Protein AF-A0A7S1GB64-F1 (afdb_monomer_lite)

Structure (mmCIF, N/CA/C/O backbone):
data_AF-A0A7S1GB64-F1
#
_entry.id   AF-A0A7S1GB64-F1
#
loop_
_atom_site.group_PDB
_atom_site.id
_atom_site.type_symbol
_atom_site.label_atom_id
_atom_site.label_alt_id
_atom_site.label_comp_id
_atom_site.label_asym_id
_atom_site.label_entity_id
_atom_site.label_seq_id
_atom_site.pdbx_PDB_ins_code
_atom_site.Cartn_x
_atom_site.Cartn_y
_atom_site.Cartn_z
_atom_site.occupancy
_atom_site.B_iso_or_equiv
_atom_site.auth_seq_id
_atom_site.auth_comp_id
_atom_site.auth_asym_id
_atom_site.auth_atom_id
_atom_site.pdbx_PDB_model_num
ATOM 1 N N . TYR A 1 1 ? -13.863 -10.642 17.517 1.00 61.84 1 TYR A N 1
ATOM 2 C CA . TYR A 1 1 ? -12.944 -9.817 16.713 1.00 61.84 1 TYR A CA 1
ATOM 3 C C . TYR A 1 1 ? -13.316 -10.030 15.257 1.00 61.84 1 TYR A C 1
ATOM 5 O O . TYR A 1 1 ? -13.452 -11.184 14.866 1.00 61.84 1 TYR A O 1
ATOM 13 N N . ILE A 1 2 ? -13.620 -8.955 14.530 1.00 81.31 2 ILE A N 1
ATOM 14 C CA . ILE A 1 2 ? -1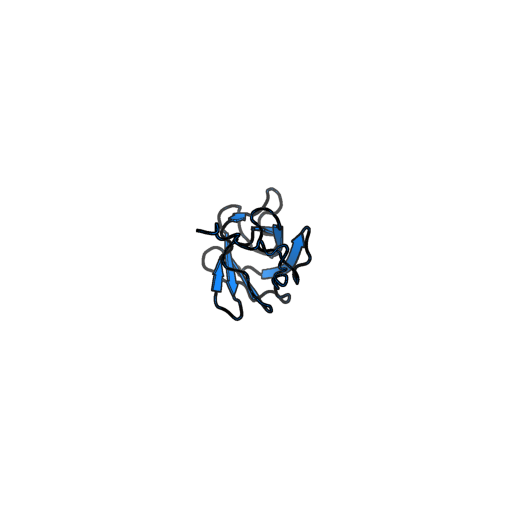4.154 -9.010 13.160 1.00 81.31 2 ILE A CA 1
ATOM 15 C C . ILE A 1 2 ? -12.980 -8.991 12.180 1.00 81.31 2 ILE A C 1
ATOM 17 O O . ILE A 1 2 ? -12.005 -8.283 12.426 1.00 81.31 2 ILE A O 1
ATOM 21 N N . LYS A 1 3 ? -13.083 -9.751 11.085 1.00 86.94 3 LYS A N 1
ATOM 22 C CA . LYS A 1 3 ? -12.036 -9.813 10.064 1.00 86.94 3 LYS A CA 1
ATOM 23 C C . LYS A 1 3 ? -11.821 -8.451 9.383 1.00 86.94 3 LYS A C 1
ATOM 25 O O . LYS A 1 3 ? -12.814 -7.765 9.103 1.00 86.94 3 LYS A O 1
ATOM 30 N N . PRO A 1 4 ? -10.566 -8.056 9.099 1.00 89.00 4 PRO A N 1
ATOM 31 C CA . PRO A 1 4 ? -10.293 -6.885 8.277 1.00 89.00 4 PRO A CA 1
ATOM 32 C C . PRO A 1 4 ? -10.839 -7.099 6.863 1.00 89.00 4 PRO A C 1
ATOM 34 O O . PRO A 1 4 ? -10.808 -8.212 6.334 1.00 89.00 4 PRO A O 1
ATOM 37 N N . ALA A 1 5 ? -11.348 -6.034 6.252 1.00 91.19 5 ALA A N 1
ATOM 38 C CA . ALA A 1 5 ? -11.854 -6.070 4.884 1.00 91.19 5 ALA A CA 1
ATOM 39 C C . ALA A 1 5 ? -11.291 -4.898 4.087 1.00 91.19 5 ALA A C 1
ATOM 41 O O . ALA A 1 5 ? -11.330 -3.762 4.556 1.00 91.19 5 ALA A O 1
ATOM 42 N N . ILE A 1 6 ? -10.784 -5.189 2.889 1.00 91.50 6 ILE A N 1
ATOM 43 C CA . ILE A 1 6 ? -10.232 -4.198 1.968 1.00 91.50 6 ILE A CA 1
ATOM 44 C C . ILE A 1 6 ? -11.351 -3.725 1.040 1.00 91.50 6 ILE A C 1
ATOM 46 O O . ILE A 1 6 ? -11.992 -4.536 0.375 1.00 91.50 6 ILE A O 1
ATOM 50 N N . SER A 1 7 ? -11.560 -2.414 0.981 1.00 92.75 7 SER A N 1
ATOM 51 C CA . SER A 1 7 ? -12.505 -1.767 0.067 1.00 92.75 7 SER A CA 1
ATOM 52 C C . SER A 1 7 ? -11.809 -1.271 -1.197 1.00 92.75 7 SER A C 1
ATOM 54 O O . SER A 1 7 ? -12.338 -1.426 -2.295 1.00 92.75 7 SER A O 1
ATOM 56 N N . SER A 1 8 ? -10.614 -0.691 -1.064 1.00 91.00 8 SER A N 1
ATOM 57 C CA . SER A 1 8 ? -9.828 -0.245 -2.214 1.00 91.00 8 SER A CA 1
ATOM 58 C C . SER A 1 8 ? -8.345 -0.185 -1.906 1.00 91.00 8 SER A C 1
ATOM 60 O O . SER A 1 8 ? -7.938 0.070 -0.774 1.00 91.00 8 SER A O 1
ATOM 62 N N . VAL A 1 9 ? -7.543 -0.356 -2.953 1.00 89.69 9 VAL A N 1
ATOM 63 C CA . VAL A 1 9 ? -6.105 -0.115 -2.910 1.00 89.69 9 VAL A CA 1
ATOM 64 C C . VAL A 1 9 ? -5.735 0.864 -4.010 1.00 89.69 9 VAL A C 1
ATOM 66 O O . VAL A 1 9 ? -6.131 0.693 -5.163 1.00 89.69 9 VAL A O 1
ATOM 69 N N . SER A 1 10 ? -4.973 1.887 -3.647 1.00 91.12 10 SER A N 1
ATOM 70 C CA . SER A 1 10 ? -4.421 2.869 -4.574 1.00 91.12 10 SER A CA 1
ATOM 71 C C . SER A 1 10 ? -2.961 3.163 -4.245 1.00 91.12 10 SER A C 1
ATOM 73 O O . SER A 1 10 ? -2.455 2.768 -3.196 1.00 91.12 10 SER A O 1
ATOM 75 N N . ALA A 1 11 ? -2.275 3.836 -5.161 1.00 89.12 11 ALA A N 1
ATOM 76 C CA . ALA A 1 11 ? -0.913 4.304 -4.974 1.00 89.12 11 ALA A CA 1
ATOM 77 C C . ALA A 1 11 ? -0.817 5.774 -5.401 1.00 89.12 11 ALA A C 1
ATOM 79 O O . ALA A 1 11 ? -1.622 6.248 -6.207 1.00 89.12 11 ALA A O 1
ATOM 80 N N . SER A 1 12 ? 0.135 6.501 -4.821 1.00 87.94 12 SER A N 1
ATOM 81 C CA . SER A 1 12 ? 0.428 7.897 -5.151 1.00 87.94 12 SER A CA 1
ATOM 82 C C . SER A 1 12 ? 1.931 8.159 -5.014 1.00 87.94 12 SER A C 1
ATOM 84 O O . SER A 1 12 ? 2.526 7.663 -4.056 1.00 87.94 12 SER A O 1
ATOM 86 N N . PRO A 1 13 ? 2.565 8.916 -5.932 1.00 85.56 13 PRO A N 1
ATOM 87 C CA . PRO A 1 13 ? 1.976 9.618 -7.081 1.00 85.56 13 PRO A CA 1
ATOM 88 C C . PRO A 1 13 ? 1.739 8.721 -8.309 1.00 85.56 13 PRO A C 1
ATOM 90 O O . PRO A 1 13 ? 1.128 9.151 -9.284 1.00 85.56 13 PRO A O 1
ATOM 93 N N . GLN A 1 14 ? 2.244 7.490 -8.288 1.00 87.12 14 GLN A N 1
ATOM 94 C CA . GLN A 1 14 ? 2.126 6.533 -9.387 1.00 87.12 14 GLN A CA 1
ATOM 95 C C . GLN A 1 14 ? 0.850 5.698 -9.254 1.00 87.12 14 GLN A C 1
ATOM 97 O O . GLN A 1 14 ? 0.402 5.458 -8.136 1.00 87.12 14 GLN A O 1
ATOM 102 N N . PRO A 1 15 ? 0.264 5.215 -10.361 1.00 88.88 15 PRO A N 1
ATOM 103 C CA . PRO A 1 15 ? -0.896 4.343 -10.280 1.00 88.88 15 PRO A CA 1
ATOM 104 C C . PRO A 1 15 ? -0.504 2.956 -9.742 1.00 88.88 15 PRO A C 1
ATOM 106 O O . PRO A 1 15 ? 0.629 2.502 -9.899 1.00 88.88 15 PRO A O 1
ATOM 109 N N . ILE A 1 16 ? -1.466 2.252 -9.137 1.00 86.94 16 ILE A N 1
ATOM 110 C CA . ILE A 1 16 ? -1.246 0.951 -8.473 1.00 86.94 16 ILE A CA 1
ATOM 111 C C . ILE A 1 16 ? -0.752 -0.155 -9.426 1.00 86.94 16 ILE A C 1
ATOM 113 O O . ILE A 1 16 ? -0.136 -1.122 -8.988 1.00 86.94 16 ILE A O 1
ATOM 117 N N . ASN A 1 17 ? -0.965 0.012 -10.733 1.00 88.12 17 ASN A N 1
ATOM 118 C CA . ASN A 1 17 ? -0.492 -0.885 -11.788 1.00 88.12 17 ASN A CA 1
ATOM 119 C C . ASN A 1 17 ? 0.852 -0.451 -12.424 1.00 88.12 17 ASN A C 1
ATOM 121 O O . ASN A 1 17 ? 1.212 -0.927 -13.502 1.00 88.12 17 ASN A O 1
ATOM 125 N N . ALA A 1 18 ? 1.569 0.499 -11.820 1.00 86.44 18 ALA A N 1
ATOM 126 C CA . ALA A 1 18 ? 2.912 0.900 -12.240 1.00 86.44 18 ALA A CA 1
ATOM 127 C C . ALA A 1 18 ? 3.704 1.500 -11.065 1.00 86.44 18 ALA A C 1
ATOM 129 O O . ALA A 1 18 ? 4.259 2.596 -11.170 1.00 86.44 18 ALA A O 1
ATOM 130 N N . VAL A 1 19 ? 3.743 0.787 -9.940 1.00 84.19 19 VAL A N 1
ATOM 131 C CA . VAL A 1 19 ? 4.460 1.213 -8.733 1.00 84.19 19 VAL A CA 1
ATOM 132 C C . VAL A 1 19 ? 5.968 1.135 -8.964 1.00 84.19 19 VAL A C 1
ATOM 134 O O . VAL A 1 19 ? 6.502 0.122 -9.421 1.00 84.19 19 VAL A O 1
ATOM 137 N N . GLY A 1 20 ? 6.671 2.221 -8.671 1.00 77.69 20 GLY A N 1
ATOM 138 C CA . GLY A 1 20 ? 8.123 2.291 -8.720 1.00 77.69 20 GLY A CA 1
ATOM 139 C C . GLY A 1 20 ? 8.762 1.600 -7.519 1.00 77.69 20 GLY A C 1
ATOM 140 O O . GLY A 1 20 ? 8.193 1.536 -6.434 1.00 77.69 20 GLY A O 1
ATOM 141 N N . THR A 1 21 ? 9.985 1.110 -7.703 1.00 72.62 21 THR A N 1
ATOM 142 C CA . THR A 1 21 ? 10.779 0.450 -6.652 1.00 72.62 21 THR A CA 1
ATOM 143 C C . THR A 1 21 ? 11.717 1.410 -5.913 1.00 72.62 21 THR A C 1
ATOM 145 O O . THR A 1 21 ? 12.553 0.981 -5.120 1.00 72.62 21 THR A O 1
ATOM 148 N N . GLN A 1 22 ? 11.623 2.717 -6.183 1.00 70.31 22 GLN A N 1
ATOM 149 C CA . GLN A 1 22 ? 12.471 3.716 -5.538 1.00 70.31 22 GLN A CA 1
ATOM 150 C C . GLN A 1 22 ? 12.057 3.935 -4.072 1.00 70.31 22 GLN A C 1
ATOM 152 O O . GLN A 1 22 ? 10.877 4.198 -3.818 1.00 70.31 22 GLN A O 1
ATOM 157 N N . PRO A 1 23 ? 13.013 3.898 -3.121 1.00 67.12 23 PRO A N 1
ATOM 158 C CA . PRO A 1 23 ? 12.746 4.225 -1.722 1.00 67.12 23 PRO A CA 1
ATOM 159 C C . PRO A 1 23 ? 12.081 5.597 -1.583 1.00 67.12 23 PRO A C 1
ATOM 161 O O . PRO A 1 23 ? 12.531 6.558 -2.209 1.00 67.12 23 PRO A O 1
ATOM 164 N N . GLY A 1 24 ? 11.025 5.689 -0.768 1.00 66.19 24 GLY A N 1
ATOM 165 C CA . GLY A 1 24 ? 10.320 6.946 -0.480 1.00 66.19 24 GLY A CA 1
ATOM 166 C C . GLY A 1 24 ? 9.596 7.575 -1.679 1.00 66.19 24 GLY A C 1
ATOM 167 O O . GLY A 1 24 ? 9.229 8.746 -1.627 1.00 66.19 24 GLY A O 1
ATOM 168 N N . GLY A 1 25 ? 9.423 6.832 -2.779 1.00 73.38 25 GLY A N 1
ATOM 169 C CA . GLY A 1 25 ? 8.849 7.357 -4.019 1.00 73.38 25 GLY A CA 1
ATOM 170 C C . GLY A 1 25 ? 7.346 7.132 -4.188 1.00 73.38 25 GLY A C 1
ATOM 171 O O . GLY A 1 25 ? 6.737 7.814 -5.006 1.00 73.38 25 GLY A O 1
ATOM 172 N N . THR A 1 26 ? 6.749 6.175 -3.468 1.00 82.12 26 THR A N 1
ATOM 173 C CA . THR A 1 26 ? 5.325 5.820 -3.603 1.00 82.12 26 THR A CA 1
ATOM 174 C C . THR A 1 26 ? 4.714 5.449 -2.263 1.00 82.12 26 THR A C 1
ATOM 176 O O . THR A 1 26 ? 5.251 4.610 -1.549 1.00 82.12 26 THR A O 1
ATOM 179 N N . THR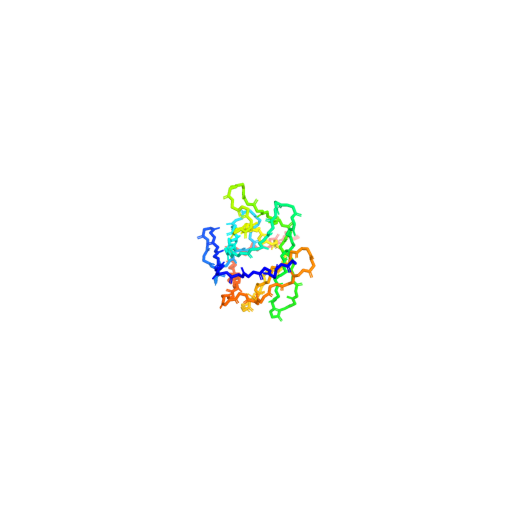 A 1 27 ? 3.543 6.001 -1.971 1.00 86.81 27 THR A N 1
ATOM 180 C CA . THR A 1 27 ? 2.702 5.575 -0.853 1.00 86.81 27 THR A CA 1
ATOM 181 C C . THR A 1 27 ? 1.545 4.746 -1.385 1.00 86.81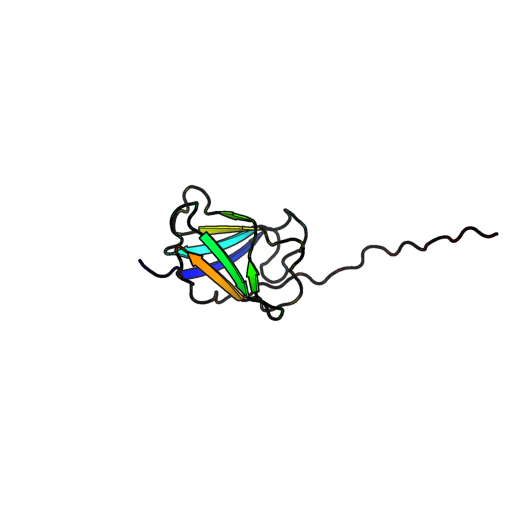 27 THR A C 1
ATOM 183 O O . THR A 1 27 ? 0.793 5.189 -2.255 1.00 86.81 27 THR A O 1
ATOM 186 N N . ILE A 1 28 ? 1.385 3.547 -0.840 1.00 87.25 28 ILE A N 1
ATOM 187 C CA . ILE A 1 28 ? 0.258 2.658 -1.094 1.00 87.25 28 ILE A CA 1
ATOM 188 C C . ILE A 1 28 ? -0.794 2.932 -0.029 1.00 87.25 28 ILE A C 1
ATOM 190 O O . ILE A 1 28 ? -0.511 2.877 1.165 1.00 87.25 28 ILE A O 1
ATOM 194 N N . ILE A 1 29 ? -2.007 3.237 -0.467 1.00 90.12 29 ILE A N 1
ATOM 195 C CA . ILE A 1 29 ? -3.142 3.562 0.390 1.00 90.12 29 ILE A CA 1
ATOM 196 C C . ILE A 1 29 ? -4.139 2.416 0.288 1.00 90.12 29 ILE A C 1
ATOM 198 O O . ILE A 1 29 ? -4.670 2.135 -0.789 1.00 90.12 29 ILE A O 1
ATOM 202 N N . ILE A 1 30 ? -4.393 1.767 1.418 1.00 89.69 30 ILE A N 1
ATOM 203 C CA . ILE A 1 30 ? -5.353 0.678 1.555 1.00 89.69 30 ILE A CA 1
ATOM 204 C C . ILE A 1 30 ? -6.509 1.204 2.400 1.00 89.69 30 ILE A C 1
ATOM 206 O O . ILE A 1 30 ? -6.338 1.507 3.579 1.00 89.69 30 ILE A O 1
ATOM 210 N N . ASP A 1 31 ? -7.684 1.313 1.796 1.00 91.75 31 ASP A N 1
ATOM 211 C CA . ASP A 1 31 ? -8.923 1.691 2.471 1.00 91.75 31 ASP A CA 1
ATOM 212 C C . ASP A 1 31 ? -9.769 0.457 2.749 1.00 91.75 31 ASP A C 1
ATOM 214 O O . ASP A 1 31 ? -9.819 -0.481 1.947 1.00 91.75 31 ASP A O 1
ATOM 218 N N . GLY A 1 32 ? -10.468 0.461 3.876 1.00 91.38 32 GLY A N 1
ATOM 219 C CA . GLY A 1 32 ? -11.238 -0.688 4.311 1.00 91.38 32 GLY A CA 1
ATOM 220 C C . GLY A 1 32 ? -11.901 -0.502 5.663 1.00 91.38 32 GLY A C 1
ATOM 221 O O . GLY A 1 32 ? -12.296 0.597 6.045 1.00 91.38 32 GLY A O 1
ATOM 222 N N . THR A 1 33 ? -12.079 -1.613 6.371 1.00 91.31 33 THR A N 1
ATOM 223 C CA . THR A 1 33 ? -12.714 -1.646 7.692 1.00 91.31 33 THR A CA 1
ATOM 224 C C . THR A 1 33 ? -12.020 -2.642 8.610 1.00 91.31 33 THR A C 1
ATOM 226 O O . THR A 1 33 ? -11.380 -3.596 8.160 1.00 91.31 33 THR A O 1
ATOM 229 N N . ASN A 1 34 ? -12.193 -2.440 9.919 1.00 88.81 34 ASN A N 1
ATOM 230 C CA . ASN A 1 34 ? -11.637 -3.281 10.980 1.00 88.81 34 ASN A CA 1
ATOM 231 C C . ASN A 1 34 ? -10.100 -3.372 10.961 1.00 88.81 34 ASN A C 1
ATOM 233 O O . ASN A 1 34 ? -9.539 -4.363 11.419 1.00 88.81 34 ASN A O 1
ATOM 237 N N . PHE A 1 35 ? -9.406 -2.328 10.493 1.00 86.00 35 PHE A N 1
ATOM 238 C CA . PHE A 1 35 ? -7.935 -2.289 10.489 1.00 86.00 35 PHE A CA 1
ATOM 239 C C . PHE A 1 35 ? -7.298 -2.081 11.868 1.00 86.00 35 PHE A C 1
ATOM 241 O O . PHE A 1 35 ? -6.086 -2.172 12.015 1.00 86.00 35 PHE A O 1
ATOM 248 N N . GLY A 1 36 ? -8.112 -1.866 12.901 1.00 79.56 36 GLY A N 1
ATOM 249 C CA . GLY A 1 36 ? -7.616 -1.697 14.262 1.00 79.56 36 GLY A CA 1
ATOM 250 C C . GLY A 1 36 ? -6.951 -0.334 14.518 1.00 79.56 36 GLY A C 1
ATOM 251 O O . GLY A 1 36 ? -7.032 0.571 13.683 1.00 79.56 36 GLY A O 1
ATOM 252 N N . PRO A 1 37 ? -6.362 -0.168 15.715 1.00 78.94 37 PRO A N 1
ATOM 253 C CA . PRO A 1 37 ? -5.619 1.028 16.102 1.00 78.94 37 PRO A CA 1
ATOM 254 C C . PRO A 1 37 ? -4.228 1.071 15.450 1.00 78.94 37 PRO A C 1
ATOM 256 O O . PRO A 1 37 ? -3.792 0.107 14.821 1.00 78.94 37 PRO A O 1
ATOM 259 N N . ARG A 1 38 ? -3.518 2.186 15.653 1.00 68.31 38 ARG A N 1
ATOM 260 C CA . ARG A 1 38 ? -2.290 2.563 14.936 1.00 68.31 38 ARG A CA 1
ATOM 261 C C . ARG A 1 38 ? -1.199 1.491 14.824 1.00 68.31 38 ARG A C 1
ATOM 263 O O . ARG A 1 38 ? -0.591 1.377 13.766 1.00 68.31 38 ARG A O 1
ATOM 270 N N . ASP A 1 39 ? -1.024 0.677 15.862 1.00 66.06 39 ASP A N 1
ATOM 271 C CA . ASP A 1 39 ? 0.081 -0.287 15.972 1.00 66.06 39 ASP A CA 1
ATOM 272 C C . ASP A 1 39 ? -0.329 -1.748 15.691 1.00 66.06 39 ASP A C 1
ATOM 274 O O . ASP A 1 39 ? 0.434 -2.677 15.947 1.00 66.06 39 ASP A O 1
ATOM 278 N N . ALA A 1 40 ? -1.554 -1.993 15.211 1.00 62.62 40 ALA A N 1
ATOM 279 C CA . ALA A 1 40 ? -2.108 -3.349 15.119 1.00 62.62 40 ALA A CA 1
ATOM 280 C C . ALA A 1 40 ? -1.878 -4.063 13.772 1.00 62.62 40 ALA A C 1
ATOM 282 O O . ALA A 1 40 ? -2.356 -5.190 13.598 1.00 62.62 40 ALA A O 1
ATOM 283 N N . VAL A 1 41 ? -1.202 -3.423 12.813 1.00 65.50 41 VAL A N 1
ATOM 284 C CA . VAL A 1 41 ? -1.277 -3.804 11.395 1.00 65.50 41 VAL A CA 1
ATOM 285 C C . VAL A 1 41 ? 0.036 -4.385 10.877 1.00 65.50 41 VAL A C 1
ATOM 287 O O . VAL A 1 41 ? 1.069 -3.723 10.885 1.00 65.50 41 VAL A O 1
ATOM 290 N N . ALA A 1 42 ? -0.036 -5.599 10.330 1.00 64.50 42 ALA A N 1
ATOM 291 C CA . ALA A 1 42 ? 0.990 -6.181 9.473 1.00 64.50 42 ALA A CA 1
ATOM 292 C C . ALA A 1 42 ? 0.376 -6.459 8.091 1.00 64.50 42 ALA A C 1
ATOM 294 O O . ALA A 1 42 ? -0.642 -7.139 7.985 1.00 64.50 42 ALA A O 1
ATOM 295 N N . ASN A 1 43 ? 0.970 -5.956 7.008 1.00 66.88 43 ASN A N 1
ATOM 296 C CA . ASN A 1 43 ? 0.433 -6.177 5.660 1.00 66.88 43 ASN A CA 1
ATOM 297 C C . ASN A 1 43 ? 1.284 -7.171 4.887 1.00 66.88 43 ASN A C 1
ATOM 299 O O . ASN A 1 43 ? 2.513 -7.076 4.871 1.00 66.88 43 ASN A O 1
ATOM 303 N N . VAL A 1 44 ? 0.607 -8.112 4.234 1.00 63.97 44 VAL A N 1
ATOM 304 C CA . VAL A 1 44 ? 1.234 -9.161 3.436 1.00 63.97 44 VAL A CA 1
ATOM 305 C C . VAL A 1 44 ? 0.765 -8.999 2.003 1.00 63.97 44 VAL A C 1
ATOM 307 O O . VAL A 1 44 ? -0.427 -9.060 1.694 1.00 63.97 44 VAL A O 1
ATOM 310 N N . VAL A 1 45 ? 1.722 -8.796 1.115 1.00 66.31 45 VAL A N 1
ATOM 311 C CA . VAL A 1 45 ? 1.497 -8.731 -0.318 1.00 66.31 45 VAL A CA 1
ATOM 312 C C . VAL A 1 45 ? 1.985 -10.035 -0.908 1.00 66.31 45 VAL A C 1
ATOM 314 O O . VAL A 1 45 ? 3.116 -10.456 -0.681 1.00 66.31 45 VAL A O 1
ATOM 317 N N . THR A 1 46 ? 1.128 -10.710 -1.653 1.00 61.47 46 THR A N 1
ATOM 318 C CA . THR A 1 46 ? 1.456 -11.984 -2.276 1.00 61.47 46 THR A CA 1
ATOM 319 C C . THR A 1 46 ? 1.477 -11.815 -3.779 1.00 61.47 46 THR A C 1
ATOM 321 O O . THR A 1 46 ? 0.456 -11.586 -4.418 1.00 61.47 46 THR A O 1
ATOM 324 N N . GLY A 1 47 ? 2.671 -11.930 -4.340 1.00 62.06 47 GLY A N 1
ATOM 325 C CA . GLY A 1 47 ? 2.940 -11.851 -5.760 1.00 62.06 47 GLY A CA 1
ATOM 326 C C . GLY A 1 47 ? 3.050 -13.188 -6.462 1.00 62.06 47 GLY A C 1
ATOM 327 O O . GLY A 1 47 ? 3.217 -14.232 -5.833 1.00 62.06 47 GLY A O 1
ATOM 328 N N . ALA A 1 48 ? 3.110 -13.130 -7.794 1.00 55.16 48 ALA A N 1
ATOM 329 C CA . ALA A 1 48 ? 3.492 -14.269 -8.632 1.00 55.16 48 ALA A CA 1
ATOM 330 C C . ALA A 1 48 ? 4.884 -14.839 -8.275 1.00 55.16 48 ALA A C 1
ATOM 332 O O . ALA A 1 48 ? 5.167 -16.003 -8.549 1.00 55.16 48 ALA A O 1
ATOM 333 N N . TYR A 1 49 ? 5.738 -14.028 -7.644 1.00 59.41 49 TYR A N 1
ATOM 334 C CA . TYR A 1 49 ? 7.111 -14.375 -7.265 1.00 59.41 49 TYR A CA 1
ATOM 335 C C . TYR A 1 49 ? 7.284 -14.649 -5.761 1.00 59.41 49 TYR A C 1
ATOM 337 O O . TYR A 1 49 ? 8.411 -14.749 -5.283 1.00 59.41 49 TYR A O 1
ATOM 345 N N . GLY A 1 50 ? 6.179 -14.799 -5.022 1.00 65.25 50 GLY A N 1
ATOM 346 C CA . GLY A 1 50 ? 6.171 -15.095 -3.590 1.00 65.25 50 GLY A CA 1
ATOM 347 C C . GLY A 1 50 ? 5.520 -14.002 -2.746 1.00 65.25 50 GLY A C 1
ATOM 348 O O . GLY A 1 50 ? 5.067 -12.975 -3.251 1.00 65.25 50 GLY A O 1
ATOM 349 N N . SER A 1 51 ? 5.455 -14.243 -1.438 1.00 68.56 51 SER A N 1
ATOM 350 C CA . SER A 1 51 ? 4.933 -13.275 -0.473 1.00 68.56 51 SER A CA 1
ATOM 351 C C . SER A 1 51 ? 6.038 -12.353 0.021 1.00 68.56 51 SER A C 1
ATOM 353 O O . SER A 1 51 ? 7.098 -12.816 0.438 1.00 68.56 51 SER A O 1
ATOM 355 N N . TYR A 1 52 ? 5.758 -11.059 0.024 1.00 71.50 52 TYR A N 1
ATOM 356 C CA . TYR A 1 52 ? 6.586 -10.026 0.618 1.00 71.50 52 TYR A CA 1
ATOM 357 C C . TYR A 1 52 ? 5.728 -9.137 1.518 1.00 71.50 52 TYR A C 1
ATOM 359 O O . TYR A 1 52 ? 4.526 -8.971 1.323 1.00 71.50 52 TYR A O 1
ATOM 367 N N . THR A 1 53 ? 6.337 -8.581 2.552 1.00 72.75 53 THR A N 1
ATOM 368 C CA . THR A 1 53 ? 5.667 -7.657 3.467 1.00 72.75 53 THR A CA 1
ATOM 369 C C . THR A 1 53 ? 6.106 -6.243 3.154 1.00 72.75 53 THR A C 1
ATOM 371 O O . THR A 1 53 ? 7.282 -6.003 2.885 1.00 72.75 53 THR A O 1
ATOM 374 N N . PHE A 1 54 ? 5.176 -5.298 3.210 1.00 74.50 54 PHE A N 1
ATOM 375 C CA . PHE A 1 54 ? 5.555 -3.893 3.237 1.00 74.50 54 PHE A CA 1
ATOM 376 C C . PHE A 1 54 ? 6.177 -3.579 4.597 1.00 74.50 54 PHE A C 1
ATOM 378 O O . PHE A 1 54 ? 5.561 -3.814 5.636 1.00 74.50 54 PHE A O 1
ATOM 385 N N . SER A 1 55 ? 7.412 -3.086 4.576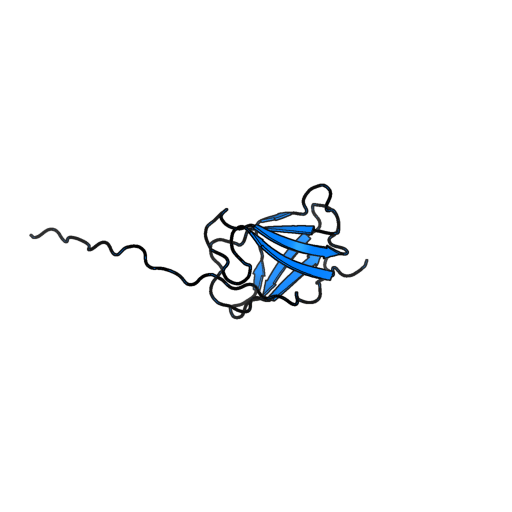 1.00 67.81 55 SER A N 1
ATOM 386 C CA . SER A 1 55 ? 8.232 -2.896 5.776 1.00 67.81 55 SER A CA 1
ATOM 387 C C . SER A 1 55 ? 7.828 -1.657 6.588 1.00 67.81 55 SER A C 1
ATOM 389 O O . SER A 1 55 ? 8.068 -1.612 7.791 1.00 67.81 55 SER A O 1
ATOM 391 N N . ALA A 1 56 ? 7.177 -0.674 5.960 1.00 75.88 56 ALA A N 1
ATOM 392 C CA . ALA A 1 56 ? 6.739 0.565 6.600 1.00 75.88 56 ALA A CA 1
ATOM 393 C C . ALA A 1 56 ? 5.244 0.786 6.358 1.00 75.88 56 ALA A C 1
ATOM 395 O O . ALA A 1 56 ? 4.861 1.452 5.401 1.00 75.88 56 ALA A O 1
ATOM 396 N N . CYS A 1 57 ? 4.403 0.194 7.208 1.00 80.56 57 CYS A N 1
ATOM 397 C CA . CYS A 1 57 ? 2.961 0.413 7.195 1.00 80.56 57 CYS A CA 1
ATOM 398 C C . CYS A 1 57 ? 2.494 1.059 8.493 1.00 80.56 57 CYS A C 1
ATOM 400 O O . CYS A 1 57 ? 2.825 0.582 9.575 1.00 80.56 57 CYS A O 1
ATOM 402 N N . GLU A 1 58 ? 1.661 2.084 8.380 1.00 84.62 58 GLU A N 1
ATOM 403 C CA . GLU A 1 58 ? 1.003 2.722 9.512 1.00 84.62 58 GLU A CA 1
ATOM 404 C C . GLU A 1 58 ? -0.464 3.029 9.208 1.00 84.62 58 GLU A C 1
ATOM 406 O O . GLU A 1 58 ? -0.886 3.150 8.057 1.00 84.62 58 GLU A O 1
ATOM 411 N N . VAL A 1 59 ? -1.259 3.180 10.262 1.00 85.12 59 VAL A N 1
ATOM 412 C CA . VAL A 1 59 ? -2.597 3.766 10.164 1.00 85.12 59 VAL A CA 1
ATOM 413 C C . VAL A 1 59 ? -2.463 5.260 10.474 1.00 85.12 59 VAL A C 1
ATOM 415 O O . VAL A 1 59 ? -2.076 5.611 11.594 1.00 85.12 59 VAL A O 1
ATOM 418 N N . PRO A 1 60 ? -2.745 6.162 9.518 1.00 84.75 60 PRO A N 1
ATOM 419 C CA . PRO A 1 60 ? -2.624 7.592 9.761 1.00 84.75 60 PRO A CA 1
ATOM 420 C C . PRO A 1 60 ? -3.640 8.057 10.815 1.00 84.75 60 PRO A C 1
ATOM 422 O O . PRO A 1 60 ? -4.748 7.525 10.917 1.00 84.75 60 PRO A O 1
ATOM 425 N N . ALA A 1 61 ? -3.264 9.073 11.596 1.00 84.19 61 ALA A N 1
ATOM 426 C CA . ALA A 1 61 ? -4.121 9.626 12.645 1.00 84.19 61 ALA A CA 1
ATOM 427 C C . ALA A 1 61 ? -5.458 10.130 12.072 1.00 84.19 61 ALA A C 1
ATOM 429 O O . ALA A 1 61 ? -5.472 10.834 11.059 1.00 84.19 61 ALA A O 1
ATOM 430 N N . GLY A 1 62 ? -6.569 9.789 12.730 1.00 84.62 62 GLY A N 1
ATOM 431 C CA . GLY A 1 62 ? -7.920 10.134 12.277 1.00 84.62 62 GLY A CA 1
ATOM 432 C C . GLY A 1 62 ? -8.512 9.181 11.232 1.00 84.62 62 GLY A C 1
ATOM 433 O O . GLY A 1 62 ? -9.641 9.398 10.794 1.00 84.62 62 GLY A O 1
ATOM 434 N N . PHE A 1 63 ? -7.780 8.136 10.834 1.00 84.75 63 PHE A N 1
ATOM 435 C CA . PHE A 1 63 ? -8.279 7.053 9.981 1.00 84.75 63 PHE A CA 1
ATOM 436 C C . PHE A 1 63 ? -8.170 5.683 10.655 1.00 84.75 63 PHE A C 1
ATOM 438 O O . PHE A 1 63 ? -8.053 4.644 9.992 1.00 84.75 63 PHE A O 1
ATOM 445 N N . GLU A 1 64 ? -8.222 5.668 11.985 1.00 84.62 64 GLU A N 1
ATOM 446 C CA . GLU A 1 64 ? -8.242 4.442 12.763 1.00 84.62 64 GLU A CA 1
ATOM 447 C C . GLU A 1 64 ? -9.314 3.495 12.209 1.00 84.62 64 GLU A C 1
ATOM 449 O O . GLU A 1 64 ? -10.406 3.909 11.808 1.00 84.62 64 GLU A O 1
ATOM 454 N N . HIS A 1 65 ? -8.986 2.206 12.143 1.00 85.88 65 HIS A N 1
ATOM 455 C CA . HIS A 1 65 ? -9.850 1.149 11.616 1.00 85.88 65 HIS A CA 1
ATOM 456 C C . HIS A 1 65 ? -10.209 1.213 10.122 1.00 85.88 65 HIS A C 1
ATOM 458 O O . HIS A 1 65 ? -10.811 0.246 9.647 1.00 85.88 65 HIS A O 1
ATOM 464 N N . THR A 1 66 ? -9.863 2.278 9.390 1.00 90.38 66 THR A N 1
ATOM 465 C CA . THR A 1 66 ? -10.403 2.532 8.040 1.00 90.38 66 THR A CA 1
ATOM 466 C C . THR A 1 66 ? -9.357 2.728 6.949 1.00 90.38 66 THR A C 1
ATOM 468 O O . THR A 1 66 ? -9.646 2.415 5.796 1.00 90.38 66 THR A O 1
ATOM 471 N N . ARG A 1 67 ? -8.138 3.173 7.282 1.00 89.94 67 ARG A N 1
ATOM 472 C CA . ARG A 1 67 ? -7.060 3.354 6.299 1.00 89.94 67 ARG A CA 1
ATOM 473 C C . ARG A 1 67 ? -5.722 2.858 6.811 1.00 89.94 67 ARG A C 1
ATOM 475 O O . ARG A 1 67 ? -5.379 3.051 7.968 1.00 89.94 67 ARG A O 1
ATOM 482 N N . ILE A 1 68 ? -4.940 2.298 5.906 1.00 87.50 68 ILE A N 1
ATOM 483 C CA . ILE A 1 68 ? -3.538 1.957 6.100 1.00 87.50 68 ILE A CA 1
ATOM 484 C C . ILE A 1 68 ? -2.738 2.635 4.989 1.00 87.50 68 ILE A C 1
ATOM 486 O O . ILE A 1 68 ? -3.156 2.654 3.829 1.00 87.50 68 ILE A O 1
ATOM 490 N N . GLN A 1 69 ? -1.584 3.182 5.343 1.00 87.75 69 GLN A N 1
ATOM 491 C CA . GLN A 1 69 ? -0.591 3.690 4.410 1.00 87.75 69 GLN A CA 1
ATOM 492 C C . GLN A 1 69 ? 0.671 2.851 4.528 1.00 87.75 69 GLN A C 1
ATOM 494 O O . GLN A 1 69 ? 1.141 2.598 5.631 1.00 87.75 69 GLN A O 1
ATOM 499 N N . CYS A 1 70 ? 1.189 2.401 3.392 1.00 84.00 70 CYS A N 1
ATOM 500 C CA . CYS A 1 70 ? 2.376 1.566 3.317 1.00 84.00 70 CYS A CA 1
ATOM 501 C C . CYS A 1 70 ? 3.366 2.115 2.299 1.00 84.00 70 CYS A C 1
ATOM 503 O O . CYS A 1 70 ? 2.964 2.603 1.242 1.00 84.00 70 CYS A O 1
ATOM 505 N N . GLU A 1 71 ? 4.652 1.942 2.564 1.00 81.06 71 GLU A N 1
ATOM 506 C CA . GLU A 1 71 ? 5.697 2.145 1.567 1.00 81.06 71 GLU A CA 1
ATOM 507 C C . GLU A 1 71 ? 6.166 0.788 1.011 1.00 81.06 71 GLU A C 1
ATOM 509 O O . GLU A 1 71 ? 6.448 -0.139 1.783 1.00 81.06 71 GLU A O 1
ATOM 514 N N . PRO A 1 72 ? 6.225 0.629 -0.325 1.00 73.62 72 PRO A N 1
ATOM 515 C CA . PRO A 1 72 ? 6.759 -0.570 -0.944 1.00 73.62 72 PRO A CA 1
ATOM 516 C C . PRO A 1 72 ? 8.254 -0.708 -0.653 1.00 73.62 72 PRO A C 1
ATOM 518 O O . PRO A 1 72 ? 9.005 0.264 -0.718 1.00 73.62 72 PRO A O 1
ATOM 521 N N . ASP A 1 73 ? 8.695 -1.934 -0.362 1.00 69.44 73 ASP A N 1
ATOM 522 C CA . ASP A 1 73 ? 10.113 -2.202 -0.138 1.00 69.44 73 ASP A CA 1
ATOM 523 C C . ASP A 1 73 ? 10.905 -2.110 -1.454 1.00 69.44 73 ASP A C 1
ATOM 525 O O . ASP A 1 73 ? 10.439 -2.467 -2.540 1.00 69.44 73 ASP A O 1
ATOM 529 N N . THR A 1 74 ? 12.138 -1.646 -1.329 1.00 58.12 74 THR A N 1
ATOM 530 C CA . THR A 1 74 ? 13.055 -1.255 -2.403 1.00 58.12 74 THR A CA 1
ATOM 531 C C . THR A 1 74 ? 13.679 -2.436 -3.145 1.00 58.12 74 THR A C 1
ATOM 533 O O . THR A 1 74 ? 14.236 -2.259 -4.227 1.00 58.12 74 THR A O 1
ATOM 536 N N . GLY A 1 75 ? 13.576 -3.652 -2.596 1.00 52.62 75 GLY A N 1
ATOM 537 C CA . GLY A 1 75 ? 14.275 -4.836 -3.111 1.00 52.62 75 GLY A CA 1
ATOM 538 C C . GLY A 1 75 ? 13.399 -5.955 -3.681 1.00 52.62 75 GLY A C 1
ATOM 539 O O . GLY A 1 75 ? 13.936 -6.870 -4.298 1.00 52.62 75 GLY A O 1
ATOM 540 N N . GLY A 1 76 ? 12.077 -5.924 -3.478 1.00 54.22 76 GLY A N 1
ATOM 541 C CA . GLY A 1 76 ? 11.216 -7.098 -3.717 1.00 54.22 76 GLY A CA 1
ATOM 542 C C . GLY A 1 76 ? 10.313 -7.032 -4.948 1.00 54.22 76 GLY A C 1
ATOM 543 O O . GLY A 1 76 ? 9.645 -8.007 -5.283 1.00 54.22 76 GLY A O 1
ATOM 544 N N . GLY A 1 77 ? 10.255 -5.881 -5.611 1.00 61.59 77 GLY A N 1
ATOM 545 C CA . GLY A 1 77 ? 9.146 -5.571 -6.494 1.00 61.59 77 GLY A CA 1
ATOM 546 C C . GLY A 1 77 ? 9.413 -5.742 -7.978 1.00 61.59 77 GLY A C 1
ATOM 547 O O . GLY A 1 77 ? 9.719 -4.765 -8.654 1.00 61.59 77 GLY A O 1
ATOM 548 N N . ALA A 1 78 ? 9.263 -6.951 -8.511 1.00 67.69 78 ALA A N 1
ATOM 549 C CA . ALA A 1 78 ? 9.223 -7.164 -9.956 1.00 67.69 78 ALA A CA 1
ATOM 550 C C . ALA A 1 78 ? 7.935 -7.884 -10.369 1.00 67.69 78 ALA A C 1
ATOM 552 O O . ALA A 1 78 ? 7.402 -8.723 -9.642 1.00 67.69 78 ALA A O 1
ATOM 553 N N . GLY A 1 79 ? 7.438 -7.557 -11.562 1.00 75.12 79 GLY A N 1
ATOM 554 C CA . GLY A 1 79 ? 6.296 -8.232 -12.176 1.00 75.12 79 GLY A CA 1
ATOM 555 C C . GLY A 1 79 ? 4.923 -7.668 -11.816 1.00 75.12 79 GLY A C 1
ATOM 556 O O . GLY A 1 79 ? 4.805 -6.577 -11.259 1.00 75.12 79 GLY A O 1
ATOM 557 N N . THR A 1 80 ? 3.894 -8.427 -12.189 1.00 81.31 80 THR A N 1
ATOM 558 C CA . THR A 1 80 ? 2.484 -8.013 -12.207 1.00 81.31 80 THR A CA 1
ATOM 559 C C . THR A 1 80 ? 1.594 -9.022 -11.481 1.00 81.31 80 THR A C 1
ATOM 561 O O . THR A 1 80 ? 1.952 -10.196 -11.374 1.00 81.31 80 THR A O 1
ATOM 564 N N . GLY A 1 81 ? 0.406 -8.601 -11.059 1.00 81.25 81 GLY A N 1
ATOM 565 C CA . GLY A 1 81 ? -0.600 -9.457 -10.437 1.00 81.25 81 GLY A CA 1
ATOM 566 C C . GLY A 1 81 ? -0.362 -9.689 -8.948 1.0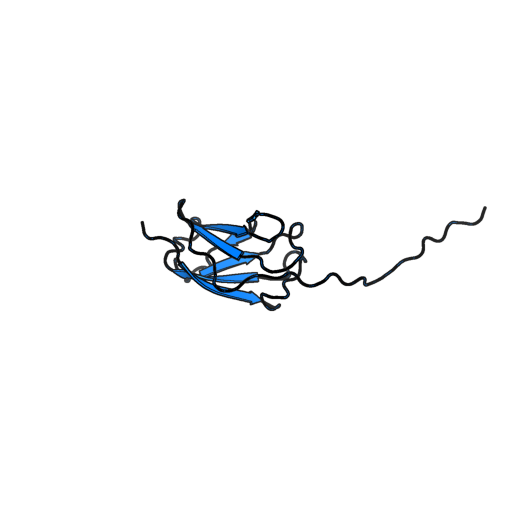0 81.25 81 GLY A C 1
ATOM 567 O O . GLY A 1 81 ? -0.702 -10.755 -8.439 1.00 81.25 81 GLY A O 1
ATOM 568 N N . HIS A 1 82 ? 0.245 -8.728 -8.246 1.00 83.38 82 HIS A N 1
ATOM 569 C CA . HIS A 1 82 ? 0.486 -8.845 -6.810 1.00 83.38 82 HIS A CA 1
ATOM 570 C C . HIS A 1 82 ? -0.812 -8.631 -6.034 1.00 83.38 82 HIS A C 1
ATOM 572 O O . HIS A 1 82 ? -1.404 -7.554 -6.052 1.00 83.38 82 HIS A O 1
ATOM 578 N N . GLN A 1 83 ? -1.273 -9.675 -5.360 1.00 87.12 83 GLN A N 1
ATOM 579 C CA . GLN A 1 83 ? -2.481 -9.677 -4.556 1.00 87.12 83 GLN A CA 1
ATOM 580 C C . GLN A 1 83 ? -2.186 -9.116 -3.166 1.00 87.12 83 GLN A C 1
ATOM 582 O O . GLN A 1 83 ? -1.236 -9.525 -2.503 1.00 87.12 83 GLN A O 1
ATOM 587 N N . ILE A 1 84 ? -3.010 -8.185 -2.697 1.00 86.56 84 ILE A N 1
ATOM 588 C CA . ILE A 1 84 ? -2.786 -7.510 -1.415 1.00 86.56 84 ILE A CA 1
ATOM 589 C C . ILE A 1 84 ? -3.734 -8.077 -0.367 1.00 86.56 84 ILE A C 1
ATOM 591 O O . ILE A 1 84 ? -4.941 -8.165 -0.596 1.00 86.56 84 ILE A O 1
ATOM 595 N N . THR A 1 85 ? -3.181 -8.438 0.790 1.00 87.81 85 THR A N 1
ATOM 596 C CA . THR A 1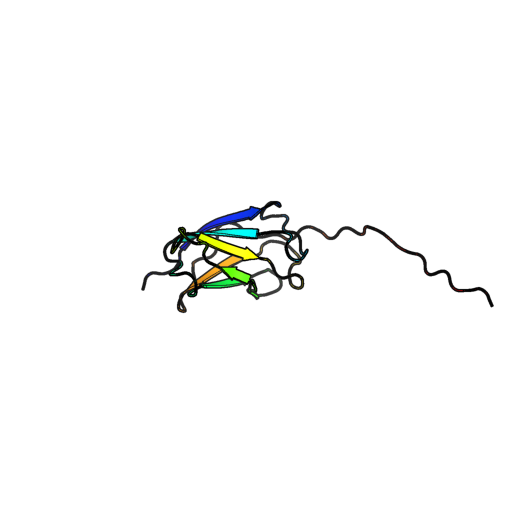 85 ? -3.933 -8.854 1.976 1.00 87.81 85 THR A CA 1
ATOM 597 C C . THR A 1 85 ? -3.475 -8.066 3.198 1.00 87.81 85 THR A C 1
ATOM 599 O O . THR A 1 85 ? -2.313 -7.673 3.326 1.00 87.81 85 THR A O 1
ATOM 602 N N . VAL A 1 86 ? -4.401 -7.830 4.118 1.00 85.81 86 VAL A N 1
ATOM 603 C CA . VAL A 1 86 ? -4.144 -7.103 5.361 1.00 85.81 86 VAL A CA 1
ATOM 604 C C . VAL A 1 86 ? -4.262 -8.086 6.517 1.00 85.81 86 VAL A C 1
ATOM 606 O O . VAL A 1 86 ? -5.261 -8.798 6.613 1.00 85.81 86 VAL A O 1
ATOM 609 N N . THR A 1 87 ? -3.261 -8.126 7.399 1.00 85.00 87 THR A N 1
ATOM 610 C CA . THR A 1 87 ? -3.292 -8.943 8.618 1.00 85.00 87 THR A CA 1
ATOM 611 C C . THR A 1 87 ? -3.351 -8.048 9.853 1.00 85.00 87 THR A C 1
ATOM 613 O O . THR A 1 87 ? -2.451 -7.254 10.113 1.00 85.00 87 THR A O 1
ATOM 616 N N . VAL A 1 88 ? -4.403 -8.188 10.659 1.00 83.00 88 VAL A N 1
ATOM 617 C CA . VAL A 1 88 ? -4.583 -7.408 11.895 1.00 83.00 88 VAL A CA 1
ATOM 618 C C . VAL A 1 88 ? -4.911 -8.354 13.034 1.00 83.00 88 VAL A C 1
ATOM 620 O O . VAL A 1 88 ? -5.850 -9.145 12.938 1.00 83.00 88 VAL A O 1
ATOM 623 N N . GLY A 1 89 ? -4.115 -8.320 14.106 1.00 79.12 89 GLY A N 1
ATOM 624 C CA . GLY A 1 89 ? -4.342 -9.166 15.286 1.00 79.12 89 GLY A CA 1
ATOM 625 C C . GLY A 1 89 ? -4.428 -10.671 14.980 1.00 79.12 89 GLY A C 1
ATOM 626 O O . GLY A 1 89 ? -5.196 -11.383 15.623 1.00 79.12 89 GLY A O 1
ATOM 627 N N . GLY A 1 90 ? -3.696 -11.149 13.965 1.00 81.06 90 GLY A N 1
ATOM 628 C CA . GLY A 1 90 ? -3.716 -12.547 13.514 1.00 81.06 90 GLY A CA 1
ATOM 629 C C . GLY A 1 90 ? -4.863 -12.918 12.564 1.00 81.06 90 GLY A C 1
ATOM 630 O O . GLY A 1 90 ? -4.969 -14.080 12.181 1.00 81.06 90 GLY A O 1
ATOM 631 N N . GLN A 1 91 ? -5.713 -11.966 12.164 1.00 83.50 91 GLN A N 1
ATOM 632 C CA . GLN A 1 91 ? -6.752 -12.184 11.154 1.00 83.50 91 GLN A CA 1
ATOM 633 C C . GLN A 1 91 ? -6.324 -11.625 9.806 1.00 83.50 91 GLN A C 1
ATOM 635 O O . GLN A 1 91 ? -5.968 -10.454 9.716 1.00 83.50 91 GLN A O 1
ATOM 640 N N . VAL A 1 92 ? -6.409 -12.453 8.769 1.00 87.00 92 VAL A N 1
ATOM 641 C CA . VAL A 1 92 ? -6.087 -12.081 7.388 1.00 87.00 92 VAL A CA 1
ATOM 642 C C . VAL A 1 92 ? -7.374 -11.693 6.658 1.00 87.00 92 VAL A C 1
ATOM 644 O O . VAL A 1 92 ? -8.401 -12.359 6.813 1.00 87.00 92 VAL A O 1
ATOM 647 N N . SER A 1 93 ? -7.334 -10.609 5.888 1.00 88.88 93 SER A N 1
ATOM 648 C CA . SER A 1 93 ? -8.445 -10.184 5.038 1.00 88.88 93 SER A CA 1
ATOM 649 C C . SER A 1 93 ? -8.623 -11.110 3.835 1.00 88.88 93 SER A C 1
ATOM 651 O O . SER A 1 93 ? -7.693 -11.794 3.408 1.00 88.88 93 SER A O 1
ATOM 653 N N . ASP A 1 94 ? -9.797 -11.044 3.208 1.00 89.94 94 ASP A N 1
ATOM 654 C CA . ASP A 1 94 ? -9.907 -11.476 1.815 1.00 89.94 94 ASP A CA 1
ATOM 655 C C . ASP A 1 94 ? -8.973 -10.611 0.945 1.00 89.94 94 ASP A C 1
ATOM 657 O O . ASP A 1 94 ? -8.678 -9.458 1.304 1.00 89.94 94 ASP A O 1
ATOM 661 N N . PRO A 1 95 ? -8.469 -11.146 -0.173 1.00 87.38 95 PRO A N 1
ATOM 662 C CA . PRO A 1 95 ? -7.609 -10.375 -1.047 1.00 87.38 95 PRO A CA 1
ATOM 663 C C . PRO A 1 95 ? -8.316 -9.182 -1.670 1.00 87.38 95 PRO A C 1
ATOM 665 O O . PRO A 1 95 ? -9.501 -9.236 -1.998 1.00 87.38 95 PRO A O 1
ATOM 668 N N . ALA A 1 96 ? -7.556 -8.108 -1.867 1.00 87.81 96 ALA A N 1
ATOM 669 C CA . ALA A 1 96 ? -8.030 -6.948 -2.596 1.00 87.81 96 ALA A CA 1
ATOM 670 C C . ALA A 1 96 ? -8.476 -7.346 -4.014 1.00 87.81 96 ALA A C 1
ATOM 672 O O . ALA A 1 96 ? -7.814 -8.136 -4.686 1.00 87.81 96 ALA A O 1
ATOM 673 N N . GLY A 1 97 ? -9.567 -6.744 -4.495 1.00 85.56 97 GLY A N 1
ATOM 674 C CA . GLY A 1 97 ? -10.013 -6.917 -5.884 1.00 85.56 97 GLY A CA 1
ATOM 675 C C . GLY A 1 97 ? -9.071 -6.289 -6.920 1.00 85.56 97 GLY A C 1
ATOM 676 O O . GLY A 1 97 ? -9.175 -6.589 -8.105 1.00 85.56 97 GLY A O 1
ATOM 677 N N . THR A 1 98 ? -8.149 -5.433 -6.473 1.00 86.50 98 THR A N 1
ATOM 678 C CA . THR A 1 98 ? -7.123 -4.795 -7.300 1.00 86.50 98 THR A CA 1
ATOM 679 C C . THR A 1 98 ? -5.770 -5.430 -7.015 1.00 86.50 98 THR A C 1
ATOM 681 O O . THR A 1 98 ? -5.405 -5.627 -5.855 1.00 86.50 98 THR A O 1
ATOM 684 N N . THR A 1 99 ? -5.008 -5.700 -8.070 1.00 86.88 99 THR A N 1
ATOM 685 C CA . THR A 1 99 ? -3.618 -6.143 -7.968 1.00 86.88 99 THR A CA 1
ATOM 686 C C . THR A 1 99 ? -2.657 -4.968 -8.076 1.00 86.88 99 THR A C 1
ATOM 688 O O . THR A 1 99 ? -2.945 -3.965 -8.729 1.00 86.88 99 THR A O 1
ATOM 691 N N . LEU A 1 100 ? -1.498 -5.109 -7.447 1.00 85.56 100 LEU A N 1
ATOM 692 C CA . LEU A 1 100 ? -0.368 -4.213 -7.619 1.00 85.56 100 LEU A CA 1
ATOM 693 C C . LEU A 1 100 ? 0.539 -4.741 -8.726 1.00 85.56 100 LEU A C 1
ATOM 695 O O . LEU A 1 100 ? 0.816 -5.937 -8.789 1.00 85.56 100 LEU A O 1
ATOM 699 N N . ASP A 1 101 ? 1.032 -3.834 -9.563 1.00 86.44 101 ASP A N 1
ATOM 700 C CA . ASP A 1 101 ? 2.044 -4.138 -10.570 1.00 86.44 101 ASP A CA 1
ATOM 701 C C . ASP A 1 101 ? 3.225 -3.183 -10.419 1.00 86.44 101 ASP A C 1
ATOM 703 O O . ASP A 1 101 ? 3.045 -1.982 -10.191 1.00 86.44 101 ASP A O 1
ATOM 707 N N . TYR A 1 102 ? 4.438 -3.705 -10.589 1.00 83.50 102 TYR A N 1
ATOM 708 C CA . TYR A 1 102 ? 5.635 -2.875 -10.613 1.00 83.50 102 TYR A CA 1
ATOM 709 C C . TYR A 1 102 ? 5.902 -2.325 -12.010 1.00 83.50 102 TYR A C 1
ATOM 711 O O . TYR A 1 102 ? 5.722 -3.005 -13.025 1.00 83.50 102 TYR A O 1
ATOM 719 N N . ALA A 1 103 ? 6.375 -1.081 -12.057 1.00 80.56 103 ALA A N 1
ATOM 720 C CA . ALA A 1 103 ? 6.805 -0.453 -13.294 1.00 80.56 103 ALA A CA 1
ATOM 721 C C . ALA A 1 103 ? 7.948 -1.252 -13.947 1.00 80.56 103 ALA A C 1
ATOM 723 O O . ALA A 1 103 ? 8.841 -1.776 -13.278 1.00 80.56 103 ALA A O 1
ATOM 724 N N . LYS A 1 104 ? 7.939 -1.327 -15.282 1.00 77.38 104 LYS A N 1
ATOM 725 C CA . LYS A 1 104 ? 9.018 -1.980 -16.035 1.00 77.38 104 LYS A CA 1
ATOM 726 C C . LYS A 1 104 ? 10.338 -1.219 -15.832 1.00 77.38 104 LYS A C 1
ATOM 728 O O . LYS A 1 104 ? 10.327 0.012 -15.888 1.00 77.38 104 LYS A O 1
ATOM 733 N N . PRO A 1 105 ? 11.475 -1.917 -15.656 1.00 69.44 105 PRO A N 1
ATOM 734 C CA . PRO A 1 105 ? 12.770 -1.261 -15.522 1.00 69.44 105 PRO A CA 1
ATOM 735 C C . PRO A 1 105 ? 13.151 -0.537 -16.820 1.00 69.44 105 PRO A C 1
ATOM 737 O O . PRO A 1 105 ? 12.914 -1.043 -17.918 1.00 69.44 105 PRO A O 1
ATOM 740 N N . VAL A 1 106 ? 13.778 0.633 -16.691 1.00 69.94 106 VAL A N 1
ATOM 741 C CA . VAL A 1 106 ? 14.299 1.425 -17.815 1.00 69.94 106 VAL A CA 1
ATOM 742 C C . VAL A 1 106 ? 15.810 1.574 -17.652 1.00 69.94 106 VAL A C 1
ATOM 744 O O . VAL A 1 106 ? 16.282 2.009 -16.603 1.00 69.94 106 VAL A O 1
ATOM 747 N N . ILE A 1 107 ? 16.574 1.227 -18.690 1.00 69.19 107 ILE A N 1
ATOM 748 C CA . ILE A 1 107 ? 18.025 1.453 -18.724 1.00 69.19 107 ILE A CA 1
ATOM 749 C C . ILE A 1 107 ? 18.261 2.917 -19.102 1.00 69.19 107 ILE A C 1
ATOM 751 O O . ILE A 1 107 ? 17.956 3.320 -20.222 1.00 69.19 107 ILE A O 1
ATOM 755 N N . SER A 1 108 ? 18.786 3.717 -18.173 1.00 71.75 108 SER A N 1
ATOM 756 C CA . SER A 1 108 ? 19.005 5.156 -18.375 1.00 71.75 108 SER A CA 1
ATOM 757 C C . SER A 1 108 ? 20.387 5.501 -18.932 1.00 71.75 108 SER A C 1
ATOM 759 O O . SER A 1 108 ? 20.530 6.513 -19.613 1.00 71.75 108 SER A O 1
ATOM 761 N N . SER A 1 109 ? 21.412 4.684 -18.675 1.00 65.06 109 SER A N 1
ATOM 762 C CA . SER A 1 109 ? 22.743 4.892 -19.250 1.00 65.06 109 SER A CA 1
ATOM 763 C C . SER A 1 109 ? 23.564 3.608 -19.289 1.00 65.06 109 SER A C 1
ATOM 765 O O . SER A 1 109 ? 23.423 2.729 -18.439 1.00 65.06 109 SER A O 1
ATOM 767 N N . LEU A 1 110 ? 24.440 3.527 -20.287 1.00 73.75 110 LEU A N 1
ATOM 768 C CA . LEU A 1 110 ? 25.524 2.559 -20.364 1.00 73.75 110 LEU A CA 1
ATOM 769 C C . LEU A 1 110 ? 26.815 3.373 -20.407 1.00 73.75 110 LEU A C 1
ATOM 771 O O . LEU A 1 110 ? 27.025 4.136 -21.348 1.00 73.75 110 LEU A O 1
ATOM 775 N N . VAL A 1 111 ? 27.659 3.249 -19.385 1.00 78.62 111 VAL A N 1
ATOM 776 C CA . VAL A 1 111 ? 28.988 3.872 -19.380 1.00 78.62 111 VAL A CA 1
ATOM 777 C C . VAL A 1 111 ? 30.014 2.857 -19.893 1.00 78.62 111 VAL A C 1
ATOM 779 O O . VAL A 1 111 ? 30.192 1.814 -19.259 1.00 78.62 111 VAL A O 1
ATOM 782 N N . PRO A 1 112 ? 30.682 3.114 -21.034 1.00 71.31 112 PRO A N 1
ATOM 783 C CA . PRO A 1 112 ? 31.773 2.269 -21.488 1.00 71.31 112 PRO A CA 1
ATOM 784 C C . PRO A 1 112 ? 32.960 2.400 -20.531 1.00 71.31 112 PRO A C 1
ATOM 786 O O . PRO A 1 112 ? 33.403 3.503 -20.215 1.00 71.31 112 PRO A O 1
ATOM 789 N N . ILE A 1 113 ? 33.496 1.265 -20.092 1.00 73.00 113 ILE A N 1
ATOM 790 C CA . ILE A 1 113 ? 34.759 1.211 -19.352 1.00 73.00 113 ILE A CA 1
ATOM 791 C C . ILE A 1 113 ? 35.894 1.496 -20.337 1.00 73.00 113 ILE A C 1
ATOM 793 O O . ILE A 1 113 ? 36.205 0.668 -21.192 1.00 73.00 113 ILE A O 1
ATOM 797 N N . SER A 1 114 ? 36.513 2.674 -20.240 1.00 71.50 114 SER A N 1
ATOM 798 C CA . SER A 1 114 ? 37.758 2.961 -20.949 1.00 71.50 114 SER A CA 1
ATOM 799 C C . SER A 1 114 ? 38.889 2.191 -20.268 1.00 71.50 114 SER A C 1
ATOM 801 O O . SER A 1 114 ? 39.380 2.602 -19.216 1.00 71.50 114 SER A O 1
ATOM 803 N N . ILE A 1 115 ? 39.284 1.055 -20.840 1.00 74.19 115 ILE A N 1
ATOM 804 C CA . ILE A 1 115 ? 40.531 0.382 -20.469 1.00 74.19 115 ILE A CA 1
ATOM 805 C C . ILE A 1 115 ? 41.714 1.292 -20.847 1.00 74.19 115 ILE A C 1
ATOM 807 O O . ILE A 1 115 ? 41.782 1.722 -22.000 1.00 74.19 115 ILE A O 1
ATOM 811 N N . PRO A 1 116 ? 42.631 1.624 -19.920 1.00 66.62 116 PRO A N 1
ATOM 812 C CA . PRO A 1 116 ? 43.827 2.366 -20.285 1.00 66.62 116 PRO A CA 1
ATOM 813 C C . PRO A 1 116 ? 44.698 1.496 -21.196 1.00 66.62 116 PRO A C 1
ATOM 815 O O . PRO A 1 116 ? 44.997 0.348 -20.867 1.00 66.62 116 PRO A O 1
ATOM 818 N N . SER A 1 117 ? 45.078 2.040 -22.351 1.00 73.69 117 SER A N 1
ATOM 819 C CA . SER A 1 117 ? 46.053 1.436 -23.261 1.00 73.69 117 SER A CA 1
ATOM 820 C C . SER A 1 117 ? 47.415 1.319 -22.561 1.00 73.69 117 SER A C 1
ATOM 822 O O . SER A 1 117 ? 47.854 2.294 -21.949 1.00 73.69 117 SER A O 1
ATOM 824 N N . LEU A 1 118 ? 48.045 0.141 -22.644 1.00 61.31 118 LEU A N 1
ATOM 825 C CA . LEU A 1 118 ? 49.415 -0.135 -22.176 1.00 61.31 118 LEU A CA 1
ATOM 826 C C . LEU A 1 118 ? 50.474 0.609 -22.998 1.00 61.31 118 LEU A C 1
ATOM 828 O O . LEU A 1 118 ? 50.280 0.720 -24.231 1.00 61.31 118 LEU A O 1
#

Radius of gyration: 17.47 Å; chains: 1; bounding box: 64×25×40 Å

pLDDT: mean 78.64, std 10.2, range [52.62, 92.75]

Sequence (118 aa):
YIKPAISSVSASPQPINAVGTQPGGTTIIIDGTNFGPRDAVANVVTGAYGSYTFSACEVPAGFEHTRIQCEPDTGGGAGTGHQITVTVGGQVSDPAGTTLDYAKPVISSLVPISIPSL

Foldseek 3Di:
DDAWEWPDKAKPPDGQAADELDPPHMKIKTFTFQLADFPFKWKWKQDPVGIDTQPDKTQDPPQGRTMIIGDHHNPDAAAWFIWIWIAGPNHIYDTDPDIGHHHDDDDPDDDDDPDDDD

Organism: NCBI:txid1486930

InterPro domains:
  IPR002909 IPT domain [PF01833] (13-95)
  IPR013783 Immunoglobulin-like fold [G3DSA:2.60.40.10] (2-102)
  IPR014756 Immunoglobulin E-set [SSF81296] (2-95)

Secondary structure (DSSP, 8-state):
-PPPEEEEEEEESS-TTSB--STTS-EEEEEEE---STT-EEEEEEETTEEEE-SEEE--TT-TTTEEEEEPPSSS--SS-EEEEEEETTEEPPPPSSEE-BPPP---------PPP-